Protein AF-A0A8R1E8V8-F1 (afdb_monomer)

Solvent-accessible surface area (backbone atoms only — not comparable to full-atom values): 8540 Å² total; per-residue (Å²): 111,57,85,80,44,101,50,54,65,66,59,52,48,57,34,72,76,39,65,85,61,53,85,63,60,64,85,74,54,81,69,88,77,72,87,61,52,79,65,50,47,51,48,53,55,50,49,60,73,76,43,96,63,54,67,66,54,52,25,62,76,69,73,47,86,71,65,69,85,57,55,74,59,59,72,53,79,76,66,78,64,63,47,78,77,71,80,49,73,76,60,64,30,70,68,47,51,51,50,34,58,75,72,67,52,47,66,54,88,74,74,86,93,54,68,94,76,35,72,65,52,59,51,48,63,72,41,49,77,77,78,108

Sequence (132 aa):
MPRLVKKSRSSIRRYLSDPVSYGQKHNEYSGRKRKASSRDEKNVIRTASNSSTSLNEINAELGIDVCPFFVPFFRNRRRSHTFQQDNAAINSSNFTKNWFAAEGIKVLYRSACSPGLNAIENLWEMLVPRVY

Mean predicted aligned error: 11.82 Å

InterPro domains:
  IPR036397 Ribonuclease H superfamily [G3DSA:3.30.420.10] (21-132)
  IPR048703 Transposable element Tc3 transposase-like, DNA-binding HTH domain [PF21517] (39-67)

Structure (mmCIF, N/CA/C/O backbone):
data_AF-A0A8R1E8V8-F1
#
_entry.id   AF-A0A8R1E8V8-F1
#
loop_
_atom_site.group_PDB
_atom_site.id
_atom_site.type_symbol
_atom_site.label_atom_id
_atom_site.label_alt_id
_atom_site.label_comp_id
_atom_site.label_asym_id
_atom_site.label_entity_id
_atom_site.label_seq_id
_atom_site.pdbx_PDB_ins_code
_atom_site.Cartn_x
_atom_site.Cartn_y
_atom_site.Cartn_z
_atom_site.occupancy
_atom_site.B_iso_or_equiv
_atom_site.auth_seq_id
_atom_site.auth_comp_id
_atom_site.auth_asym_id
_atom_site.auth_atom_id
_atom_site.pdbx_PDB_model_num
ATOM 1 N N . MET A 1 1 ? 29.179 -11.403 -24.648 1.00 53.97 1 MET A N 1
ATOM 2 C CA . MET A 1 1 ? 27.937 -10.670 -24.310 1.00 53.97 1 MET A CA 1
ATOM 3 C C . MET A 1 1 ? 27.623 -10.585 -22.808 1.00 53.97 1 MET A C 1
ATOM 5 O O . MET A 1 1 ? 27.630 -9.466 -22.319 1.00 53.97 1 MET A O 1
ATOM 9 N N . PRO A 1 2 ? 27.444 -11.665 -22.012 1.00 53.94 2 PRO A N 1
ATOM 10 C CA . PRO A 1 2 ? 27.096 -11.529 -20.579 1.00 53.94 2 PRO A CA 1
ATOM 11 C C . PRO A 1 2 ? 28.223 -10.970 -19.692 1.00 53.94 2 PRO A C 1
ATOM 13 O O . PRO A 1 2 ? 27.981 -10.617 -18.549 1.00 53.94 2 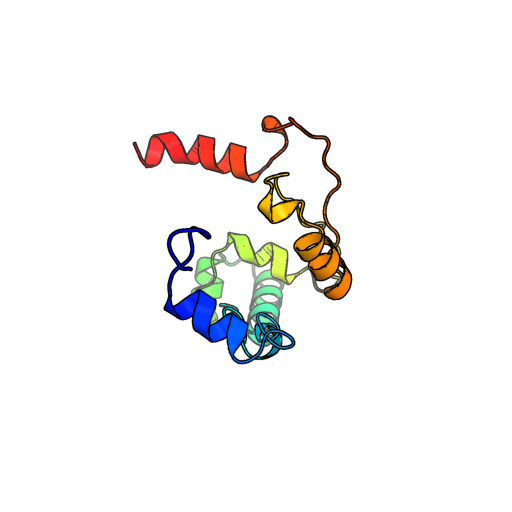PRO A O 1
ATOM 16 N N . ARG A 1 3 ? 29.463 -10.906 -20.197 1.00 58.78 3 ARG A N 1
ATOM 17 C CA . ARG A 1 3 ? 30.596 -10.281 -19.492 1.00 58.78 3 ARG A CA 1
ATOM 18 C C . ARG A 1 3 ? 30.673 -8.759 -19.697 1.00 58.78 3 ARG A C 1
ATOM 20 O O . ARG A 1 3 ? 31.336 -8.099 -18.915 1.00 58.78 3 ARG A O 1
ATOM 27 N N . LEU A 1 4 ? 30.003 -8.219 -20.723 1.00 77.62 4 LEU A N 1
ATOM 28 C CA . LEU A 1 4 ? 29.996 -6.778 -21.035 1.00 77.62 4 LEU A CA 1
ATOM 29 C C . LEU A 1 4 ? 28.901 -6.035 -20.264 1.00 77.62 4 LEU A C 1
ATOM 31 O O . LEU A 1 4 ? 29.077 -4.890 -19.868 1.00 77.62 4 LEU A O 1
ATOM 35 N N . VAL A 1 5 ? 27.780 -6.710 -20.014 1.00 78.31 5 VAL A N 1
ATOM 36 C CA . VAL A 1 5 ? 26.664 -6.187 -19.226 1.00 78.31 5 VAL A CA 1
ATOM 37 C C . VAL A 1 5 ? 26.550 -7.066 -17.989 1.00 78.31 5 VAL A C 1
ATOM 39 O O . VAL A 1 5 ? 26.383 -8.271 -18.139 1.00 78.31 5 VAL A O 1
ATOM 42 N N . LYS A 1 6 ? 26.646 -6.495 -16.778 1.00 88.94 6 LYS A N 1
ATOM 43 C CA . LYS A 1 6 ? 26.560 -7.208 -15.481 1.00 88.94 6 LYS A CA 1
ATOM 44 C C . LYS A 1 6 ? 25.148 -7.775 -15.218 1.00 88.94 6 LYS A C 1
ATOM 46 O O . LYS A 1 6 ? 24.476 -7.398 -14.260 1.00 88.94 6 LYS A O 1
ATOM 51 N N . LYS A 1 7 ? 24.650 -8.631 -16.110 1.00 86.56 7 LYS A N 1
ATOM 52 C CA . LYS A 1 7 ? 23.313 -9.238 -16.102 1.00 86.56 7 LYS A CA 1
ATOM 53 C C . LYS A 1 7 ? 23.415 -10.718 -16.460 1.00 86.56 7 LYS A C 1
ATOM 55 O O . LYS A 1 7 ? 24.317 -11.147 -17.177 1.00 86.56 7 LYS A O 1
ATOM 60 N N . SER A 1 8 ? 22.474 -11.511 -15.955 1.00 90.56 8 SER A N 1
ATOM 61 C CA . SER A 1 8 ? 22.443 -12.948 -16.220 1.00 90.56 8 SER A CA 1
ATOM 62 C C . SER A 1 8 ? 22.140 -13.231 -17.697 1.00 90.56 8 SER A C 1
ATOM 64 O O . SER A 1 8 ? 21.414 -12.490 -18.366 1.00 90.56 8 SER A O 1
ATOM 66 N N . ARG A 1 9 ? 22.662 -14.353 -18.213 1.00 89.62 9 ARG A N 1
ATOM 67 C CA . ARG A 1 9 ? 22.368 -14.816 -19.583 1.00 89.62 9 ARG A CA 1
ATOM 68 C C . ARG A 1 9 ? 20.865 -14.999 -19.819 1.00 89.62 9 ARG A C 1
ATOM 70 O O . ARG A 1 9 ? 20.393 -14.711 -20.912 1.00 89.62 9 ARG A O 1
ATOM 77 N N . SER A 1 10 ? 20.127 -15.465 -18.810 1.00 91.88 10 SER A N 1
ATOM 78 C CA . SER A 1 10 ? 18.676 -15.667 -18.879 1.00 91.88 10 SER A CA 1
ATOM 79 C C . SER A 1 10 ? 17.915 -14.348 -18.999 1.00 91.88 10 SER A C 1
ATOM 81 O O . SER A 1 10 ? 17.027 -14.248 -19.842 1.00 91.88 10 SER A O 1
ATOM 83 N N . SER A 1 11 ? 18.291 -13.320 -18.230 1.00 86.38 11 SER A N 1
ATOM 84 C CA . SER A 1 11 ? 17.693 -11.984 -18.346 1.00 86.38 11 SER A CA 1
ATOM 85 C C . SER A 1 11 ? 17.993 -11.344 -19.701 1.00 86.38 11 SER A C 1
ATOM 87 O O . SER A 1 11 ? 17.088 -10.795 -20.318 1.00 86.38 11 SER A O 1
ATOM 89 N N . ILE A 1 12 ? 19.229 -11.474 -20.202 1.00 89.81 12 ILE A N 1
ATOM 90 C CA . ILE A 1 12 ? 19.607 -10.975 -21.535 1.00 89.81 12 ILE A CA 1
ATOM 91 C C . ILE A 1 12 ? 18.797 -11.690 -22.624 1.00 89.81 12 ILE A C 1
ATOM 93 O O . ILE A 1 12 ? 18.232 -11.036 -23.491 1.00 89.81 12 ILE A O 1
ATOM 97 N N . ARG A 1 13 ? 18.685 -13.024 -22.563 1.00 91.31 13 ARG A N 1
ATOM 98 C CA . ARG A 1 13 ? 17.904 -13.803 -23.536 1.00 91.31 13 ARG A CA 1
ATOM 99 C C . ARG A 1 13 ? 16.424 -13.415 -23.523 1.00 91.31 13 ARG A C 1
ATOM 101 O O . ARG A 1 13 ? 15.856 -13.253 -24.592 1.00 91.31 13 ARG A O 1
ATOM 108 N N . ARG A 1 14 ? 15.825 -13.239 -22.338 1.00 88.50 14 ARG A N 1
ATOM 109 C CA . ARG A 1 14 ? 14.419 -12.822 -22.185 1.00 88.50 14 ARG A CA 1
ATOM 110 C C . ARG A 1 14 ? 14.163 -11.421 -22.750 1.00 88.50 14 ARG A C 1
ATOM 112 O O . ARG A 1 14 ? 13.088 -11.177 -23.277 1.00 88.50 14 ARG A O 1
ATOM 119 N N . TYR A 1 15 ? 15.134 -10.516 -22.635 1.00 90.31 15 TYR A N 1
ATOM 120 C CA . TYR A 1 15 ? 15.052 -9.194 -23.256 1.00 90.31 15 TYR A CA 1
ATOM 121 C C . TYR A 1 15 ? 15.177 -9.274 -24.781 1.00 90.31 15 TYR A C 1
ATOM 123 O O . TYR A 1 15 ? 14.361 -8.705 -25.489 1.00 90.31 15 TYR A O 1
ATOM 131 N N . LEU A 1 16 ? 16.161 -10.017 -25.296 1.00 92.31 16 LEU A N 1
ATOM 132 C CA . LEU A 1 16 ? 16.386 -10.130 -26.741 1.00 92.31 16 LEU A CA 1
ATOM 133 C C . LEU A 1 16 ? 15.266 -10.877 -27.478 1.00 92.31 16 LEU A C 1
ATOM 135 O O . LEU A 1 16 ? 15.070 -10.631 -28.662 1.00 92.31 16 LEU A O 1
ATOM 139 N N . SER A 1 17 ? 14.549 -11.786 -26.807 1.00 92.81 17 SER A N 1
ATOM 140 C CA . SER A 1 17 ? 13.426 -12.512 -27.413 1.00 92.81 17 SER A CA 1
ATOM 141 C C . SER A 1 17 ? 12.201 -11.635 -27.667 1.00 92.81 17 SER A C 1
ATOM 143 O O . SER A 1 17 ? 11.457 -11.910 -28.598 1.00 92.81 17 SER A O 1
ATOM 145 N N . ASP A 1 18 ? 11.979 -10.616 -26.835 1.00 89.06 18 ASP A N 1
ATOM 146 C CA . ASP A 1 18 ? 10.892 -9.648 -27.001 1.00 89.06 18 ASP A CA 1
ATOM 147 C C . ASP A 1 18 ? 11.254 -8.340 -26.273 1.00 89.06 18 ASP A C 1
ATOM 149 O O . ASP A 1 18 ? 10.895 -8.147 -25.104 1.00 89.06 18 ASP A O 1
ATOM 153 N N . PRO A 1 19 ? 12.015 -7.446 -26.928 1.00 89.50 19 PRO A N 1
ATOM 154 C CA . PRO A 1 19 ? 12.478 -6.216 -26.298 1.00 89.50 19 PRO A CA 1
ATOM 155 C C . PRO A 1 19 ? 11.351 -5.196 -26.099 1.00 89.50 19 PRO A C 1
ATOM 157 O O . PRO A 1 19 ? 11.470 -4.341 -25.223 1.00 89.50 19 PRO A O 1
ATOM 160 N N . VAL A 1 20 ? 10.268 -5.286 -26.881 1.00 88.25 20 VAL A N 1
ATOM 161 C CA . VAL A 1 20 ? 9.143 -4.341 -26.838 1.00 88.25 20 VAL A CA 1
ATOM 162 C C . VAL A 1 20 ? 8.257 -4.615 -25.621 1.00 88.25 20 VAL A C 1
ATOM 164 O O . VAL A 1 20 ? 7.889 -3.679 -24.912 1.00 88.25 20 VAL A O 1
ATOM 167 N N . SER A 1 21 ? 7.977 -5.885 -25.312 1.00 86.19 21 SER A N 1
ATOM 168 C CA . SER A 1 21 ? 7.120 -6.253 -24.170 1.00 86.19 21 SER A CA 1
ATOM 169 C C . SER A 1 21 ? 7.891 -6.523 -22.869 1.00 86.19 21 SER A C 1
ATOM 171 O O . SER A 1 21 ? 7.286 -6.810 -21.827 1.00 86.19 21 SER A O 1
ATOM 173 N N . TYR A 1 22 ? 9.228 -6.452 -22.877 1.00 85.00 22 TYR A N 1
ATOM 174 C CA . TYR A 1 22 ? 10.044 -6.732 -21.694 1.00 85.00 22 TYR A CA 1
ATOM 175 C C . TYR A 1 22 ? 9.717 -5.774 -20.536 1.00 85.00 22 TYR A C 1
ATOM 177 O O . TYR A 1 22 ? 9.849 -4.559 -20.642 1.00 85.00 22 TYR A O 1
ATOM 185 N N . GLY A 1 23 ? 9.310 -6.333 -19.392 1.00 79.38 23 GLY A N 1
ATOM 186 C CA . GLY A 1 23 ? 8.946 -5.557 -18.198 1.00 79.38 23 GLY A CA 1
ATOM 187 C C . GLY A 1 23 ? 7.510 -5.012 -18.185 1.00 79.38 23 GLY A C 1
ATOM 188 O O . GLY A 1 23 ? 7.093 -4.452 -17.175 1.00 79.38 23 GLY A O 1
ATOM 189 N N . GLN A 1 24 ? 6.717 -5.234 -19.239 1.00 78.62 24 GLN A N 1
ATOM 190 C CA . GLN A 1 24 ? 5.331 -4.744 -19.323 1.00 78.62 24 GLN A CA 1
ATOM 191 C C . GLN A 1 24 ? 4.306 -5.632 -18.595 1.00 78.62 24 GLN A C 1
ATOM 193 O O . GLN A 1 24 ? 3.150 -5.257 -18.434 1.00 78.62 24 GLN A O 1
ATOM 198 N N . LYS A 1 25 ? 4.728 -6.784 -18.062 1.00 70.38 25 LYS A N 1
ATOM 199 C CA . LYS A 1 25 ? 3.858 -7.750 -17.362 1.00 70.38 25 LYS A CA 1
ATOM 200 C C . LYS A 1 25 ? 3.361 -7.301 -15.979 1.00 70.38 25 LYS A C 1
ATOM 202 O O . LYS A 1 25 ? 2.766 -8.101 -15.271 1.00 70.38 25 LYS A O 1
ATOM 207 N N . HIS A 1 26 ? 3.584 -6.056 -15.557 1.00 66.25 26 HIS A N 1
ATOM 208 C CA . HIS A 1 26 ? 3.129 -5.579 -14.242 1.00 66.25 26 HIS A CA 1
ATOM 209 C C . HIS A 1 26 ? 1.599 -5.641 -14.090 1.00 66.25 26 HIS A C 1
ATOM 211 O O . HIS A 1 26 ? 1.119 -5.916 -12.997 1.00 66.25 26 HIS A O 1
ATOM 217 N N . ASN A 1 27 ? 0.856 -5.502 -15.193 1.00 62.75 27 ASN A N 1
ATOM 218 C CA . ASN A 1 27 ? -0.605 -5.630 -15.216 1.00 62.75 27 ASN A CA 1
ATOM 219 C C . ASN A 1 27 ? -1.106 -7.081 -15.084 1.00 62.75 27 ASN A C 1
ATOM 221 O O . ASN A 1 27 ? -2.282 -7.294 -14.808 1.00 62.75 27 ASN A O 1
ATOM 225 N N . GLU A 1 28 ? -0.238 -8.081 -15.272 1.00 69.38 28 GLU A N 1
ATOM 226 C CA . GLU A 1 28 ? -0.596 -9.501 -15.130 1.00 69.38 28 GLU A CA 1
ATOM 227 C C . GLU A 1 28 ? -0.485 -9.978 -13.670 1.00 69.38 28 GLU A C 1
ATOM 229 O O . GLU A 1 28 ? -1.148 -10.937 -13.273 1.00 69.38 28 GLU A O 1
ATOM 234 N N . TYR A 1 29 ? 0.335 -9.315 -12.846 1.00 70.06 29 TYR A N 1
ATOM 235 C CA . TYR A 1 29 ? 0.537 -9.706 -11.453 1.00 70.06 29 TYR A CA 1
ATOM 236 C C . TYR A 1 29 ? -0.436 -8.963 -10.537 1.00 70.06 29 TYR A C 1
ATOM 238 O O . TYR A 1 29 ? -0.229 -7.804 -10.185 1.00 70.06 29 TYR A O 1
ATOM 246 N N . SER A 1 30 ? -1.470 -9.664 -10.063 1.00 69.62 30 SER A N 1
ATOM 247 C CA . SER A 1 30 ? -2.210 -9.226 -8.876 1.00 69.62 30 SER A CA 1
ATOM 248 C C . SER A 1 30 ? -1.216 -9.081 -7.723 1.00 69.62 30 SER A C 1
ATOM 250 O O . SER A 1 30 ? -0.626 -10.071 -7.289 1.00 69.62 30 SER A O 1
ATOM 252 N N . GLY A 1 31 ? -1.044 -7.861 -7.210 1.00 79.81 31 GLY A N 1
ATOM 253 C CA . GLY A 1 31 ? -0.217 -7.599 -6.035 1.00 79.81 31 GLY A CA 1
ATOM 254 C C . GLY A 1 31 ? -0.671 -8.375 -4.791 1.00 79.81 31 GLY A C 1
ATOM 255 O O . GLY A 1 31 ? -1.637 -9.147 -4.804 1.00 79.81 31 GLY A O 1
ATOM 256 N N . ARG A 1 32 ? 0.030 -8.156 -3.673 1.00 82.75 32 ARG A N 1
ATOM 257 C CA . ARG A 1 32 ? -0.300 -8.795 -2.393 1.00 82.75 32 ARG A CA 1
ATOM 258 C C . ARG A 1 32 ? -1.760 -8.516 -2.023 1.00 82.75 32 ARG A C 1
ATOM 260 O O . AR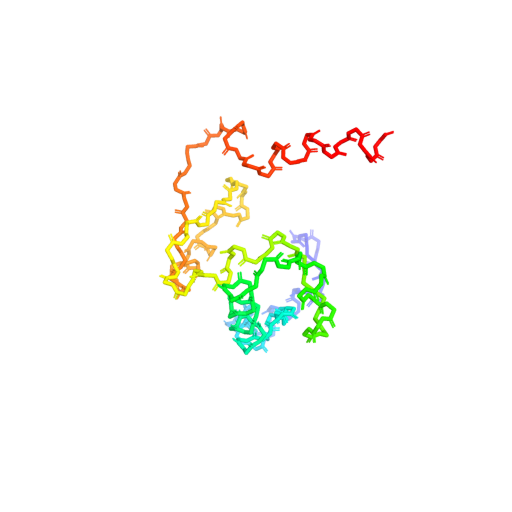G A 1 32 ? -2.162 -7.361 -1.888 1.00 82.75 32 ARG A O 1
ATOM 267 N N . LYS A 1 33 ? -2.539 -9.581 -1.813 1.00 82.62 33 LYS A N 1
ATOM 268 C CA . LYS A 1 33 ? -3.930 -9.465 -1.359 1.00 82.62 33 LYS A CA 1
ATOM 269 C C . LYS A 1 33 ? -3.992 -8.745 -0.009 1.00 82.62 33 LYS A C 1
ATOM 271 O O . LYS A 1 33 ? -3.137 -8.950 0.857 1.00 82.62 33 LYS A O 1
ATOM 276 N N . ARG A 1 34 ? -5.016 -7.906 0.169 1.00 82.38 34 ARG A N 1
ATOM 277 C CA . ARG A 1 34 ? -5.270 -7.214 1.439 1.00 82.38 34 ARG A CA 1
ATOM 278 C C . ARG A 1 34 ? -5.609 -8.240 2.525 1.00 82.38 34 ARG A C 1
ATOM 280 O O . ARG A 1 34 ? -6.292 -9.221 2.252 1.00 82.38 34 ARG A O 1
ATOM 287 N N . LYS A 1 35 ? -5.140 -7.984 3.749 1.00 83.44 35 LYS A N 1
ATOM 288 C CA . LYS A 1 35 ? -5.439 -8.796 4.945 1.00 83.44 35 LYS A CA 1
ATOM 289 C C . LYS A 1 35 ? -6.920 -8.745 5.346 1.00 83.44 35 LYS A C 1
ATOM 291 O O . LYS A 1 35 ? -7.413 -9.707 5.912 1.00 83.44 35 LYS A O 1
ATOM 296 N N . ALA A 1 36 ? -7.605 -7.646 5.031 1.00 85.81 36 ALA A N 1
ATOM 297 C CA . ALA A 1 36 ? -9.027 -7.440 5.278 1.00 85.81 36 ALA A CA 1
ATOM 298 C C . ALA A 1 36 ? -9.742 -7.112 3.962 1.00 85.81 36 ALA A C 1
ATOM 300 O O . ALA A 1 36 ? -9.214 -6.363 3.131 1.00 85.81 36 ALA A O 1
ATOM 301 N N . SER A 1 37 ? -10.934 -7.675 3.767 1.00 88.38 37 SER A N 1
ATOM 302 C CA . SER A 1 37 ? -11.820 -7.319 2.662 1.00 88.38 37 SER A CA 1
ATOM 303 C C . SER A 1 37 ? -12.533 -5.988 2.930 1.00 88.38 37 SER A C 1
ATOM 305 O O . SER A 1 37 ? -12.626 -5.520 4.064 1.00 88.38 37 SER A O 1
ATOM 307 N N . SER A 1 38 ? -13.143 -5.399 1.894 1.00 85.00 38 SER A N 1
ATOM 308 C CA . SER A 1 38 ? -13.956 -4.182 2.061 1.00 85.00 38 SER A CA 1
ATOM 309 C C . SER A 1 38 ? -15.131 -4.375 3.035 1.00 85.00 38 SER A C 1
ATOM 311 O O . SER A 1 38 ? -15.593 -3.411 3.650 1.00 85.00 38 SER A O 1
ATOM 313 N N . ARG A 1 39 ? -15.635 -5.610 3.171 1.00 88.75 39 ARG A N 1
ATOM 314 C CA . ARG A 1 39 ? -16.688 -5.953 4.133 1.00 88.75 39 ARG A CA 1
ATOM 315 C C . ARG A 1 39 ? -16.133 -5.986 5.555 1.00 88.75 39 ARG A C 1
ATOM 317 O O . ARG A 1 39 ? -16.766 -5.431 6.446 1.00 88.75 39 ARG A O 1
ATOM 324 N N . ASP A 1 40 ? -14.946 -6.547 5.736 1.00 89.88 40 ASP A N 1
ATOM 325 C CA . ASP A 1 40 ? -14.285 -6.615 7.041 1.00 89.88 40 ASP A CA 1
ATOM 326 C C . ASP A 1 40 ? -13.967 -5.208 7.546 1.00 89.88 40 ASP A C 1
ATOM 328 O O . ASP A 1 40 ? -14.337 -4.857 8.659 1.00 89.88 40 ASP A O 1
ATOM 332 N N . GLU A 1 41 ? -13.422 -4.342 6.685 1.00 88.75 41 GLU A N 1
ATOM 333 C CA . GLU A 1 41 ? -13.176 -2.929 7.009 1.00 88.75 41 GLU A CA 1
ATOM 334 C C . GLU A 1 41 ? -14.459 -2.206 7.457 1.00 88.75 41 GLU A C 1
ATOM 336 O O . GLU A 1 41 ? -14.453 -1.441 8.421 1.00 88.75 41 GLU A O 1
ATOM 341 N N . LYS A 1 42 ? -15.587 -2.463 6.776 1.00 88.69 42 LYS A N 1
ATOM 342 C CA . LYS A 1 42 ? -16.904 -1.912 7.141 1.00 88.69 42 LYS A CA 1
ATOM 343 C C . LYS A 1 42 ? -17.376 -2.414 8.499 1.00 88.69 42 LYS A C 1
ATOM 345 O O . LYS A 1 42 ? -17.889 -1.622 9.285 1.00 88.69 42 LYS A O 1
ATOM 350 N N . ASN A 1 43 ? -17.223 -3.709 8.750 1.00 90.62 43 ASN A N 1
ATOM 351 C CA . ASN A 1 43 ? -17.636 -4.333 9.997 1.00 90.62 43 ASN A CA 1
ATOM 352 C C . ASN A 1 43 ? -16.804 -3.826 11.173 1.00 90.62 43 ASN A C 1
ATOM 354 O O . ASN A 1 43 ? -17.394 -3.432 12.170 1.00 90.62 43 ASN A O 1
ATOM 358 N N . VAL A 1 44 ? -15.483 -3.714 11.016 1.00 89.38 44 VAL A N 1
ATOM 359 C CA . VAL A 1 44 ? -14.590 -3.146 12.038 1.00 89.38 44 VAL A CA 1
ATOM 360 C C . VAL A 1 44 ? -15.014 -1.731 12.408 1.00 89.38 44 VAL A C 1
ATOM 362 O O . VAL A 1 44 ? -15.185 -1.432 13.584 1.00 89.38 44 VAL A O 1
ATOM 365 N N . ILE A 1 45 ? -15.238 -0.862 11.414 1.00 87.69 45 ILE A N 1
ATOM 366 C CA . ILE A 1 45 ? -15.673 0.520 11.668 1.00 87.69 45 ILE A CA 1
ATOM 367 C C . ILE A 1 45 ? -17.027 0.543 12.378 1.00 87.69 45 ILE A C 1
ATOM 369 O O . ILE A 1 45 ? -17.212 1.334 13.300 1.00 87.69 45 ILE A O 1
ATOM 373 N N . ARG A 1 46 ? -17.974 -0.296 11.943 1.00 89.12 46 ARG A N 1
ATOM 374 C CA . ARG A 1 46 ? -19.319 -0.367 12.521 1.00 89.12 46 ARG A CA 1
ATOM 375 C C . ARG A 1 46 ? -19.267 -0.813 13.979 1.00 89.12 46 ARG A C 1
ATOM 377 O O . ARG A 1 46 ? -19.834 -0.125 14.817 1.00 89.12 46 ARG A O 1
ATOM 384 N N . THR A 1 47 ? -18.595 -1.925 14.275 1.00 89.75 47 THR A N 1
ATOM 385 C CA . THR A 1 47 ? -18.469 -2.445 15.642 1.00 89.75 47 THR A CA 1
ATOM 386 C C . THR A 1 47 ? -17.754 -1.424 16.524 1.00 89.75 47 THR A C 1
ATOM 388 O O . THR A 1 47 ? -18.350 -0.957 17.484 1.00 89.75 47 THR A O 1
ATOM 391 N N . ALA A 1 48 ? -16.584 -0.919 16.112 1.00 87.62 48 ALA A N 1
ATOM 392 C CA . ALA A 1 48 ? -15.842 0.101 16.864 1.00 87.62 48 ALA A CA 1
ATOM 393 C C . ALA A 1 48 ? -16.611 1.417 17.094 1.00 87.62 48 ALA A C 1
ATOM 395 O O . ALA A 1 48 ? -16.276 2.169 18.001 1.00 87.62 48 ALA A O 1
ATOM 396 N N . SER A 1 49 ? -17.596 1.742 16.247 1.00 86.00 49 SER A N 1
ATOM 397 C CA . SER A 1 49 ? -18.426 2.945 16.420 1.00 86.00 49 SER A CA 1
ATOM 398 C C . SER A 1 49 ? -19.618 2.715 17.351 1.00 86.00 49 SER A C 1
ATOM 400 O O . SER A 1 49 ? -20.134 3.678 17.907 1.00 86.00 49 SER A O 1
ATOM 402 N N . ASN A 1 50 ? -20.066 1.467 17.494 1.00 88.88 50 ASN A N 1
ATOM 403 C CA . ASN A 1 50 ? -21.249 1.101 18.273 1.00 88.88 50 ASN A CA 1
ATOM 404 C C . ASN A 1 50 ? -20.905 0.501 19.645 1.00 88.88 50 ASN A C 1
ATOM 406 O O . ASN A 1 50 ? -21.801 0.350 20.471 1.00 88.88 50 ASN A O 1
ATOM 410 N N . SER A 1 51 ? -19.642 0.149 19.895 1.00 83.56 51 SER A N 1
ATOM 411 C CA . SER A 1 51 ? -19.178 -0.425 21.158 1.00 83.56 51 SER A CA 1
ATOM 412 C C . SER A 1 51 ? -17.876 0.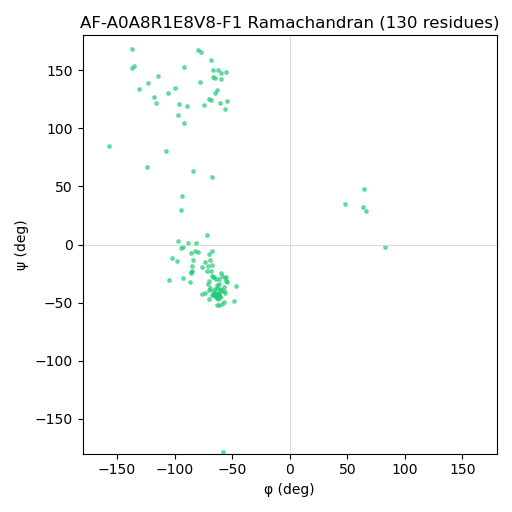221 21.638 1.00 83.56 51 SER A C 1
ATOM 414 O O . SER A 1 51 ? -17.062 0.700 20.852 1.00 83.56 51 SER A O 1
ATOM 416 N N . SER A 1 52 ? -17.654 0.199 22.953 1.00 83.62 52 SER A N 1
ATOM 417 C CA . SER A 1 52 ? -16.392 0.590 23.598 1.00 83.62 52 SER A CA 1
ATOM 418 C C . SER A 1 52 ? -15.475 -0.620 23.827 1.00 83.62 52 SER A C 1
ATOM 420 O O . SER A 1 52 ? -14.914 -0.781 24.909 1.00 83.62 52 SER A O 1
ATOM 422 N N . THR A 1 53 ? -15.387 -1.516 22.843 1.00 85.81 53 THR A N 1
ATOM 423 C CA . THR A 1 53 ? -14.607 -2.764 22.915 1.00 85.81 53 THR A CA 1
ATOM 424 C C . THR A 1 53 ? -13.197 -2.569 22.376 1.00 85.81 53 THR A C 1
ATOM 426 O O . THR A 1 53 ? -12.954 -1.721 21.511 1.00 85.81 53 THR A O 1
ATOM 429 N N . SER A 1 54 ? -12.250 -3.371 22.861 1.00 87.31 54 SER A N 1
ATOM 430 C CA . SER A 1 54 ? -10.872 -3.305 22.375 1.00 87.31 54 SER A CA 1
ATOM 431 C C . SER A 1 54 ? -10.753 -3.804 20.928 1.00 87.31 54 SER A C 1
ATOM 433 O O . SER A 1 54 ? -11.579 -4.566 20.427 1.00 87.31 54 SER A O 1
ATOM 435 N N . LEU A 1 55 ? -9.689 -3.406 20.225 1.00 84.00 55 LEU A N 1
ATOM 436 C CA . LEU A 1 55 ? -9.448 -3.877 18.854 1.00 84.00 55 LEU A CA 1
ATOM 437 C C . LEU A 1 55 ? -9.205 -5.388 18.776 1.00 84.00 55 LEU A C 1
ATOM 439 O O . LEU A 1 55 ? -9.561 -6.012 17.779 1.00 84.00 55 LEU A O 1
ATOM 443 N N . ASN A 1 56 ? -8.644 -5.979 19.831 1.00 88.12 56 ASN A N 1
ATOM 444 C CA . ASN A 1 56 ? -8.452 -7.423 19.913 1.00 88.12 56 ASN A CA 1
ATOM 445 C C . ASN A 1 56 ? -9.790 -8.154 20.080 1.00 88.12 56 ASN A C 1
ATOM 447 O O . ASN A 1 56 ? -9.992 -9.183 19.442 1.00 88.12 56 ASN A O 1
ATOM 451 N N . GLU A 1 57 ? -10.716 -7.602 20.869 1.00 90.19 57 GLU A N 1
ATOM 452 C CA . GLU A 1 57 ? -12.085 -8.125 20.982 1.00 90.19 57 GLU A CA 1
ATOM 453 C C . GLU A 1 57 ? -12.827 -8.037 19.648 1.00 90.19 57 GLU A C 1
ATOM 455 O O . GLU A 1 57 ? -13.427 -9.017 19.224 1.00 90.19 57 GLU A O 1
ATOM 460 N N . ILE A 1 58 ? -12.718 -6.907 18.940 1.00 89.12 58 ILE A N 1
ATOM 461 C CA . ILE A 1 58 ? -13.334 -6.733 17.615 1.00 89.12 58 ILE A CA 1
ATOM 462 C C . ILE A 1 58 ? -12.757 -7.736 16.609 1.00 89.12 58 ILE A C 1
ATOM 464 O O . ILE A 1 58 ? -13.495 -8.316 15.815 1.00 89.12 58 ILE A O 1
ATOM 468 N N . ASN A 1 59 ? -11.443 -7.965 16.637 1.00 89.50 59 ASN A N 1
ATOM 469 C CA . ASN A 1 59 ? -10.793 -8.966 15.794 1.00 89.50 59 ASN A CA 1
ATOM 470 C C . ASN A 1 59 ? -11.285 -10.386 16.104 1.00 89.50 59 ASN A C 1
ATOM 472 O O . ASN A 1 59 ? -11.557 -11.147 15.176 1.00 89.50 59 ASN A O 1
ATOM 476 N N . ALA A 1 60 ? -11.432 -10.727 17.388 1.00 91.06 60 ALA A N 1
ATOM 477 C CA . ALA A 1 60 ? -11.954 -12.018 17.823 1.00 91.06 60 ALA A CA 1
ATOM 478 C C . ALA A 1 60 ? -13.426 -12.209 17.418 1.00 91.06 60 ALA A C 1
ATOM 480 O O . ALA A 1 60 ? -13.777 -13.264 16.897 1.00 91.06 60 ALA A O 1
ATOM 481 N N . GLU A 1 61 ? -14.266 -11.182 17.587 1.00 92.06 61 GLU A N 1
ATOM 482 C CA . GLU A 1 61 ? -15.682 -11.193 17.194 1.00 92.06 61 GLU A CA 1
ATOM 483 C C . GLU A 1 61 ? -15.851 -11.363 15.678 1.00 92.06 61 GLU A C 1
ATOM 485 O O . GLU A 1 61 ? -16.683 -12.142 15.217 1.00 92.06 61 GLU A O 1
ATOM 490 N N . LEU A 1 62 ? -15.051 -10.641 14.889 1.00 89.69 62 LEU A N 1
ATOM 491 C CA . LEU A 1 62 ? -15.138 -10.659 13.429 1.00 89.69 62 LEU A CA 1
ATOM 492 C C . LEU A 1 62 ? -14.336 -11.799 12.783 1.00 89.69 62 LEU A C 1
ATOM 494 O O . LEU A 1 62 ? -14.431 -11.984 11.570 1.00 89.69 62 LEU A O 1
ATOM 498 N N . GLY A 1 63 ? -13.549 -12.550 13.559 1.00 90.25 63 GLY A N 1
ATOM 499 C CA . GLY A 1 63 ? -12.690 -13.624 13.056 1.00 90.25 63 GLY A CA 1
ATOM 500 C C . GLY A 1 63 ? -11.595 -13.131 12.104 1.00 90.25 63 GLY A C 1
ATOM 501 O O . GLY A 1 63 ? -11.232 -13.837 11.162 1.00 90.25 63 GLY A O 1
ATOM 502 N N . ILE A 1 64 ? -11.090 -11.911 12.310 1.00 88.75 64 ILE A N 1
ATOM 503 C CA . ILE A 1 64 ? -10.082 -11.281 11.447 1.00 88.75 64 ILE A CA 1
ATOM 504 C C . ILE A 1 64 ? -8.762 -11.071 12.191 1.00 88.75 64 ILE A C 1
ATOM 506 O O . ILE A 1 64 ? -8.730 -10.727 13.367 1.00 88.75 64 ILE A O 1
ATOM 510 N N . ASP A 1 65 ? -7.654 -11.218 11.468 1.00 86.56 65 ASP A N 1
ATOM 511 C CA . ASP A 1 65 ? -6.300 -10.959 11.969 1.00 86.56 65 ASP A CA 1
ATOM 512 C C . ASP A 1 65 ? -5.752 -9.666 11.347 1.00 86.56 65 ASP A C 1
ATOM 514 O O . ASP A 1 65 ? -5.031 -9.672 10.340 1.00 86.56 65 ASP A O 1
ATOM 518 N N . VAL A 1 66 ? -6.167 -8.529 11.911 1.00 84.69 66 VAL A N 1
ATOM 519 C CA . VAL A 1 66 ? -5.731 -7.197 11.477 1.00 84.69 66 VAL A CA 1
ATOM 520 C C . VAL A 1 66 ? -4.992 -6.510 12.615 1.00 84.69 66 VAL A C 1
ATOM 522 O O . VAL A 1 66 ? -5.529 -6.348 13.707 1.00 84.69 66 VAL A O 1
ATOM 525 N N . CYS A 1 67 ? -3.778 -6.019 12.357 1.00 82.38 67 CYS A N 1
ATOM 526 C CA . CYS A 1 67 ? -3.068 -5.236 13.364 1.00 82.38 67 CYS A CA 1
ATOM 527 C C . CYS A 1 67 ? -3.844 -3.939 13.680 1.00 82.38 67 CYS A C 1
ATOM 529 O O . CYS A 1 67 ? -4.187 -3.209 12.742 1.00 82.38 67 CYS A O 1
ATOM 531 N N . PRO A 1 68 ? -4.032 -3.587 14.967 1.00 77.44 68 PRO A N 1
ATOM 532 C CA . PRO A 1 68 ? -4.703 -2.360 15.411 1.00 77.44 68 PRO A CA 1
ATOM 533 C C . PRO A 1 68 ? -4.250 -1.084 14.689 1.00 77.44 68 PRO A C 1
ATOM 535 O O . PRO A 1 68 ? -5.059 -0.214 14.369 1.00 77.44 68 PRO A O 1
ATOM 538 N N . PHE A 1 69 ? -2.958 -1.014 14.358 1.00 77.94 69 PHE A N 1
ATOM 539 C CA . PHE A 1 69 ? -2.342 0.080 13.611 1.00 77.94 69 PHE A CA 1
ATOM 540 C C . PHE A 1 69 ? -3.024 0.381 12.264 1.00 77.94 69 PHE A C 1
ATOM 542 O O . PHE A 1 69 ? -3.057 1.531 11.840 1.00 77.94 69 PH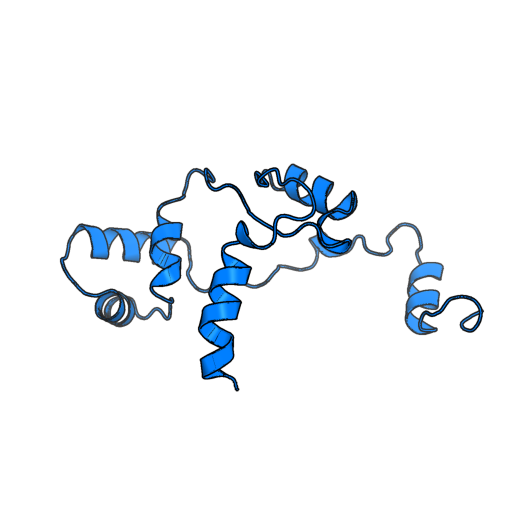E A O 1
ATOM 549 N N . PHE A 1 70 ? -3.591 -0.622 11.585 1.00 73.62 70 PHE A N 1
ATOM 550 C CA . PHE A 1 70 ? -4.203 -0.439 10.266 1.00 73.62 70 PHE A CA 1
ATOM 551 C C . PHE A 1 70 ? -5.653 0.061 10.318 1.00 73.62 70 PHE A C 1
ATOM 553 O O . PHE A 1 70 ? -6.170 0.532 9.306 1.00 73.62 70 PHE A O 1
ATOM 560 N N . VAL A 1 71 ? -6.311 0.020 11.479 1.00 76.75 71 VAL A N 1
ATOM 561 C CA . VAL A 1 71 ? -7.734 0.372 11.600 1.00 76.75 71 VAL A CA 1
ATOM 562 C C . VAL A 1 71 ? -8.037 1.851 11.326 1.00 76.75 71 VAL A C 1
ATOM 564 O O . VAL A 1 71 ? -9.000 2.119 10.602 1.00 76.75 71 VAL A O 1
ATOM 567 N N . PRO A 1 72 ? -7.224 2.832 11.773 1.00 74.38 72 PRO A N 1
ATOM 568 C CA . PRO A 1 72 ? -7.407 4.232 11.381 1.00 74.38 72 PRO A CA 1
ATOM 569 C C . PRO A 1 72 ? -7.418 4.443 9.859 1.00 74.38 72 PRO A C 1
ATOM 571 O O . PRO A 1 72 ? -8.103 5.336 9.356 1.00 74.38 72 PRO A O 1
ATOM 574 N N . PHE A 1 73 ? -6.732 3.581 9.101 1.00 71.94 73 PHE A N 1
ATOM 575 C CA . PHE A 1 73 ? -6.681 3.660 7.643 1.00 71.94 73 PHE A CA 1
ATOM 576 C C . PHE A 1 73 ? -7.962 3.154 6.965 1.00 71.94 73 PHE A C 1
ATOM 578 O O . PHE A 1 73 ? -8.233 3.555 5.833 1.00 71.94 73 PHE A O 1
ATOM 585 N N . PHE A 1 74 ? -8.801 2.366 7.649 1.00 74.31 74 PHE A N 1
ATOM 586 C CA . PHE A 1 74 ? -10.093 1.905 7.117 1.00 74.31 74 PHE A CA 1
ATOM 587 C C . PHE A 1 74 ? -11.091 3.05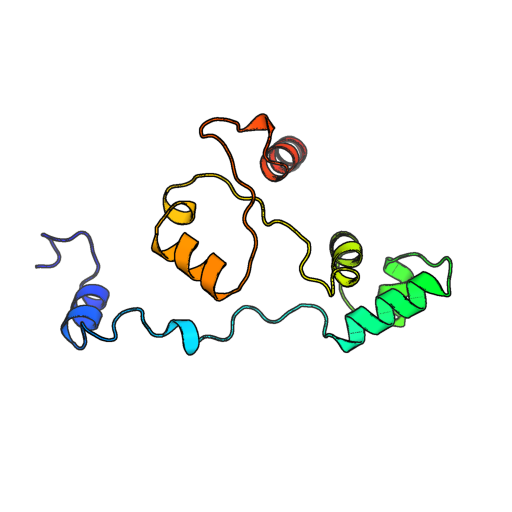6 6.929 1.00 74.31 74 PHE A C 1
ATOM 589 O O . PHE A 1 74 ? -11.947 3.012 6.041 1.00 74.31 74 PHE A O 1
ATOM 596 N N . ARG A 1 75 ? -10.965 4.130 7.725 1.00 66.38 75 ARG A N 1
ATOM 597 C CA . ARG A 1 75 ? -11.787 5.343 7.579 1.00 66.38 75 ARG A CA 1
ATOM 598 C C . ARG A 1 75 ? -11.437 6.161 6.336 1.00 66.38 75 ARG A C 1
ATOM 600 O O . ARG A 1 75 ? -12.278 6.940 5.882 1.00 66.38 75 ARG A O 1
ATOM 607 N N . ASN A 1 76 ? -10.260 5.978 5.732 1.00 64.50 76 ASN A N 1
ATOM 608 C CA . ASN A 1 76 ? -9.845 6.790 4.590 1.00 64.50 76 ASN A CA 1
ATOM 609 C C . ASN A 1 76 ? -10.386 6.289 3.242 1.00 64.50 76 ASN A C 1
ATOM 611 O O . ASN A 1 76 ? -9.648 5.972 2.309 1.00 64.50 76 ASN A O 1
ATOM 615 N N . ARG A 1 77 ? -11.712 6.297 3.097 1.00 58.22 77 ARG A N 1
ATOM 616 C CA . ARG A 1 77 ? -12.365 6.030 1.807 1.00 58.22 77 ARG A CA 1
ATOM 617 C C . ARG A 1 77 ? -12.118 7.110 0.753 1.00 58.22 77 ARG A C 1
ATOM 619 O O . ARG A 1 77 ? -12.342 6.855 -0.424 1.00 58.22 77 ARG A O 1
ATOM 626 N N . ARG A 1 78 ? -11.678 8.308 1.157 1.00 58.41 78 ARG A N 1
ATOM 627 C CA . ARG A 1 78 ? -11.491 9.463 0.263 1.00 58.41 78 ARG A CA 1
ATOM 628 C C . ARG A 1 78 ? -10.107 9.528 -0.386 1.00 58.41 78 ARG A C 1
ATOM 630 O O . ARG A 1 78 ? -9.846 10.488 -1.102 1.00 58.41 78 ARG A O 1
ATOM 637 N N . ARG A 1 79 ? -9.219 8.553 -0.128 1.00 63.66 79 ARG A N 1
ATOM 638 C CA . ARG A 1 79 ? -7.812 8.579 -0.577 1.00 63.66 79 ARG A CA 1
ATOM 639 C C . ARG A 1 79 ? -7.135 9.9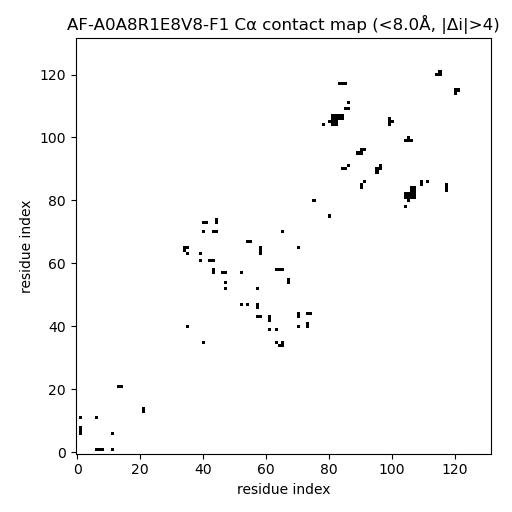28 -0.280 1.00 63.66 79 ARG A C 1
ATOM 641 O O . ARG A 1 79 ? -6.307 10.404 -1.046 1.00 63.66 79 ARG A O 1
ATOM 648 N N . SER A 1 80 ? -7.483 10.565 0.840 1.00 71.56 80 SER A N 1
ATOM 649 C CA . SER A 1 80 ? -6.934 11.876 1.206 1.00 71.56 80 SER A CA 1
ATOM 650 C C . SER A 1 80 ? -5.555 11.788 1.861 1.00 71.56 80 SER A C 1
ATOM 652 O O . SER A 1 80 ? -5.017 12.812 2.268 1.00 71.56 80 SER A O 1
ATOM 654 N N . HIS A 1 81 ? -4.996 10.581 2.007 1.00 76.50 81 HIS A N 1
ATOM 655 C CA . HIS A 1 81 ? -3.673 10.411 2.594 1.00 76.50 81 HIS A CA 1
ATOM 656 C C . HIS A 1 81 ? -2.617 10.761 1.560 1.00 76.50 81 HIS A C 1
ATOM 658 O O . HIS A 1 81 ? -2.717 10.383 0.392 1.00 76.50 81 HIS A O 1
ATOM 664 N N . THR A 1 82 ? -1.587 11.441 2.035 1.00 83.25 82 THR A N 1
ATOM 665 C CA . THR A 1 82 ? -0.388 11.709 1.261 1.00 83.25 82 THR A CA 1
ATOM 666 C C . THR A 1 82 ? 0.644 10.647 1.620 1.00 83.25 82 THR A C 1
ATOM 668 O O . THR A 1 82 ? 0.995 10.478 2.786 1.00 83.25 82 THR A O 1
ATOM 671 N N . PHE A 1 83 ? 1.100 9.897 0.625 1.00 85.12 83 PHE A N 1
ATOM 672 C CA . PHE A 1 83 ? 2.136 8.889 0.762 1.00 85.12 83 PHE A CA 1
ATOM 673 C C . PHE A 1 83 ? 3.489 9.557 1.015 1.00 85.12 83 PHE A C 1
ATOM 675 O O . PHE A 1 83 ? 3.924 10.402 0.237 1.00 85.12 83 PHE A O 1
ATOM 682 N N . GLN A 1 84 ? 4.165 9.178 2.094 1.00 86.56 84 GLN A N 1
ATOM 683 C CA . GLN A 1 84 ? 5.503 9.660 2.411 1.00 86.56 84 GLN A CA 1
ATOM 684 C C . GLN A 1 84 ? 6.527 8.559 2.126 1.00 86.56 84 GLN A C 1
ATOM 686 O O . GLN A 1 84 ? 6.368 7.431 2.584 1.00 86.56 84 GLN A O 1
ATOM 691 N N . GLN A 1 85 ? 7.588 8.906 1.396 1.00 84.81 85 GLN A N 1
ATOM 692 C CA . GLN A 1 85 ? 8.742 8.041 1.146 1.00 84.81 85 GLN A CA 1
ATOM 693 C C . GLN A 1 85 ? 10.055 8.825 1.283 1.00 84.81 85 GLN A C 1
ATOM 695 O O . GLN A 1 85 ? 10.080 10.056 1.424 1.00 84.81 85 GLN A O 1
ATOM 700 N N . ASP A 1 86 ? 11.166 8.106 1.310 1.00 80.38 86 ASP A N 1
ATOM 701 C CA . ASP A 1 86 ? 12.508 8.658 1.170 1.00 80.38 86 ASP A CA 1
ATOM 702 C C . ASP A 1 86 ? 12.843 8.933 -0.308 1.00 80.38 86 ASP A C 1
ATOM 704 O O . ASP A 1 86 ? 12.131 8.532 -1.230 1.00 80.38 86 ASP A O 1
ATOM 708 N N . ASN A 1 87 ? 13.930 9.669 -0.542 1.00 78.00 87 ASN A N 1
ATOM 709 C CA . ASN A 1 87 ? 14.371 10.037 -1.890 1.00 78.00 87 ASN A CA 1
ATOM 710 C C . ASN A 1 87 ? 15.418 9.055 -2.448 1.00 78.00 87 ASN A C 1
ATOM 712 O O . ASN A 1 87 ? 16.291 9.453 -3.223 1.00 78.00 87 ASN A O 1
ATOM 716 N N . ALA A 1 88 ? 15.367 7.782 -2.038 1.00 80.38 88 ALA A N 1
ATOM 717 C CA . ALA A 1 88 ? 16.245 6.752 -2.582 1.00 80.38 88 ALA A CA 1
ATOM 718 C C . ALA A 1 88 ? 16.111 6.688 -4.114 1.00 80.38 88 ALA A C 1
ATOM 720 O O . ALA A 1 88 ? 15.038 6.935 -4.664 1.00 80.38 88 ALA A O 1
ATOM 721 N N . ALA A 1 89 ? 17.188 6.329 -4.821 1.00 81.38 89 ALA A N 1
ATOM 722 C CA . ALA A 1 89 ? 17.226 6.356 -6.291 1.00 81.38 89 ALA A CA 1
ATOM 723 C C . ALA A 1 89 ? 16.095 5.540 -6.957 1.00 81.38 89 ALA A C 1
ATOM 725 O O . ALA A 1 89 ? 15.601 5.896 -8.024 1.00 81.38 89 ALA A O 1
ATOM 726 N N . ILE A 1 90 ? 15.654 4.459 -6.305 1.00 81.00 90 ILE A N 1
ATOM 727 C CA . ILE A 1 90 ? 14.539 3.619 -6.767 1.00 81.00 90 ILE A CA 1
ATOM 728 C C . ILE A 1 90 ? 13.201 4.374 -6.654 1.00 81.00 90 ILE A C 1
ATOM 730 O O . ILE A 1 90 ? 12.354 4.289 -7.544 1.00 81.00 90 ILE A O 1
ATOM 734 N N . ASN A 1 91 ? 13.037 5.169 -5.599 1.00 82.12 91 ASN A N 1
ATOM 735 C CA . ASN A 1 91 ? 11.803 5.881 -5.267 1.00 82.12 91 ASN A CA 1
ATOM 736 C C . ASN A 1 91 ? 11.680 7.225 -6.006 1.00 82.12 91 ASN A C 1
ATOM 738 O O . ASN A 1 91 ? 10.571 7.715 -6.224 1.00 82.12 91 ASN A O 1
ATOM 742 N N . SER A 1 92 ? 12.805 7.795 -6.449 1.00 80.38 92 SER A N 1
ATOM 743 C CA . SER A 1 92 ? 12.878 9.069 -7.177 1.00 80.38 92 SER A CA 1
ATOM 744 C C . SER A 1 92 ? 12.881 8.933 -8.706 1.00 80.38 92 SER A C 1
ATOM 746 O O . SER A 1 92 ? 12.834 9.948 -9.414 1.00 80.38 92 SER A O 1
ATOM 748 N N . SER A 1 93 ? 12.888 7.696 -9.220 1.00 85.50 93 SER A N 1
ATOM 749 C CA . SER A 1 93 ? 12.880 7.402 -10.654 1.00 85.50 93 SER A CA 1
ATOM 750 C C . SER A 1 93 ? 11.609 7.908 -11.356 1.00 85.50 93 SER A C 1
ATOM 752 O O . SER A 1 93 ? 10.523 7.950 -10.771 1.00 85.50 93 SER A O 1
ATOM 754 N N . ASN A 1 94 ? 11.722 8.253 -12.644 1.00 87.06 94 ASN A N 1
ATOM 755 C CA . ASN A 1 94 ? 10.568 8.673 -13.451 1.00 87.06 94 ASN A CA 1
ATOM 756 C C . ASN A 1 94 ? 9.511 7.570 -13.566 1.00 87.06 94 ASN A C 1
ATOM 758 O O . ASN A 1 94 ? 8.322 7.866 -13.576 1.00 87.06 94 ASN A O 1
ATOM 762 N N . PHE A 1 95 ? 9.937 6.304 -13.599 1.00 86.62 95 PHE A N 1
ATOM 763 C CA . PHE A 1 95 ? 9.024 5.164 -13.608 1.00 86.62 95 PHE A CA 1
ATOM 764 C C . PHE A 1 95 ? 8.124 5.171 -12.366 1.00 86.62 95 PHE A C 1
ATOM 766 O O . PHE A 1 95 ? 6.902 5.137 -12.485 1.00 86.62 95 PHE A O 1
ATOM 773 N N . THR A 1 96 ? 8.724 5.300 -11.181 1.00 86.06 96 THR A N 1
ATOM 774 C CA . THR A 1 96 ? 7.999 5.309 -9.904 1.00 86.06 96 THR A CA 1
ATOM 775 C C . THR A 1 96 ? 7.067 6.519 -9.794 1.00 86.06 96 THR A C 1
ATOM 777 O O . THR A 1 96 ? 5.913 6.377 -9.394 1.00 86.06 96 THR A O 1
ATOM 780 N N . LYS A 1 97 ? 7.528 7.707 -10.209 1.00 87.25 97 LYS A N 1
ATOM 781 C CA . LYS A 1 97 ? 6.704 8.929 -10.237 1.00 87.25 97 LYS A CA 1
ATOM 782 C C . LYS A 1 97 ? 5.489 8.789 -11.159 1.00 87.25 97 LYS A C 1
ATOM 784 O O . LYS A 1 97 ? 4.381 9.134 -10.756 1.00 87.25 97 LYS A O 1
ATOM 789 N N . ASN A 1 98 ? 5.687 8.248 -12.362 1.00 89.69 98 ASN A N 1
ATOM 790 C CA . ASN A 1 98 ? 4.609 8.025 -13.325 1.00 89.69 98 ASN A CA 1
ATOM 791 C C . ASN A 1 98 ? 3.599 6.993 -12.812 1.00 89.69 98 ASN A C 1
ATOM 793 O O . ASN A 1 98 ? 2.398 7.184 -12.980 1.00 89.69 98 ASN A O 1
ATOM 797 N N . TRP A 1 99 ? 4.067 5.937 -12.141 1.00 90.06 99 TRP A N 1
ATOM 798 C CA . TRP A 1 99 ? 3.191 4.945 -11.523 1.00 90.06 99 TRP A CA 1
ATOM 799 C C . TRP A 1 99 ? 2.320 5.554 -10.413 1.00 90.06 99 TRP A C 1
ATOM 801 O O . TRP A 1 99 ? 1.106 5.367 -10.420 1.00 90.06 99 TRP A O 1
ATOM 811 N N . PHE A 1 100 ? 2.896 6.361 -9.512 1.00 88.56 100 PHE A N 1
ATOM 812 C CA . PHE A 1 100 ? 2.111 7.058 -8.482 1.00 88.56 100 PHE A CA 1
ATOM 813 C C . PHE A 1 100 ? 1.047 7.985 -9.080 1.00 88.56 100 PHE A C 1
ATOM 815 O O . PHE A 1 100 ? -0.079 8.027 -8.581 1.00 88.56 100 PHE A O 1
ATOM 822 N N . ALA A 1 101 ? 1.386 8.700 -10.157 1.00 87.06 101 ALA A N 1
ATOM 823 C CA . ALA A 1 101 ? 0.441 9.554 -10.867 1.00 87.06 101 ALA A CA 1
ATOM 824 C C . ALA A 1 101 ? -0.700 8.743 -11.508 1.00 87.06 101 ALA A C 1
ATOM 826 O O . ALA A 1 101 ? -1.860 9.126 -11.367 1.00 87.06 101 ALA A O 1
ATOM 827 N N . ALA A 1 102 ? -0.388 7.609 -12.146 1.00 85.94 102 ALA A N 1
ATOM 828 C CA . ALA A 1 102 ? -1.378 6.719 -12.757 1.00 85.94 102 ALA A CA 1
ATOM 829 C C . ALA A 1 102 ? -2.352 6.118 -11.725 1.00 85.94 102 ALA A C 1
ATOM 831 O O . ALA A 1 102 ? -3.548 6.024 -11.986 1.00 85.94 102 ALA A O 1
ATOM 832 N N . GLU A 1 103 ? -1.865 5.784 -10.528 1.00 83.56 103 GLU A N 1
ATOM 833 C CA . GLU A 1 103 ? -2.688 5.266 -9.424 1.00 83.56 103 GLU A CA 1
ATOM 834 C C . GLU A 1 103 ? -3.453 6.364 -8.653 1.00 83.56 103 GLU A C 1
ATOM 836 O O . GLU A 1 103 ? -4.266 6.076 -7.762 1.00 83.56 103 GLU A O 1
ATOM 841 N N . GLY A 1 104 ? -3.201 7.640 -8.968 1.00 84.88 104 GLY A N 1
ATOM 842 C CA . GLY A 1 104 ? -3.787 8.785 -8.269 1.00 84.88 104 GLY A CA 1
ATOM 843 C C . GLY A 1 104 ? -3.323 8.905 -6.813 1.00 84.88 104 GLY A C 1
ATOM 844 O O . GLY A 1 104 ? -4.068 9.385 -5.956 1.00 84.88 104 GLY A O 1
ATOM 845 N N . ILE A 1 105 ? -2.111 8.437 -6.510 1.00 85.25 105 ILE A N 1
ATOM 846 C CA . ILE A 1 105 ? -1.522 8.482 -5.171 1.00 85.25 105 ILE A CA 1
ATOM 847 C C . ILE A 1 105 ? -0.771 9.804 -5.011 1.00 85.25 105 ILE A C 1
ATOM 849 O O . ILE A 1 105 ? 0.199 10.084 -5.714 1.00 85.25 105 ILE A O 1
ATOM 853 N N . LYS A 1 106 ? -1.194 10.622 -4.043 1.00 87.81 106 LYS A N 1
ATOM 854 C CA . LYS A 1 106 ? -0.489 11.861 -3.694 1.00 87.81 106 LYS A CA 1
ATOM 855 C C . LYS A 1 106 ? 0.779 11.5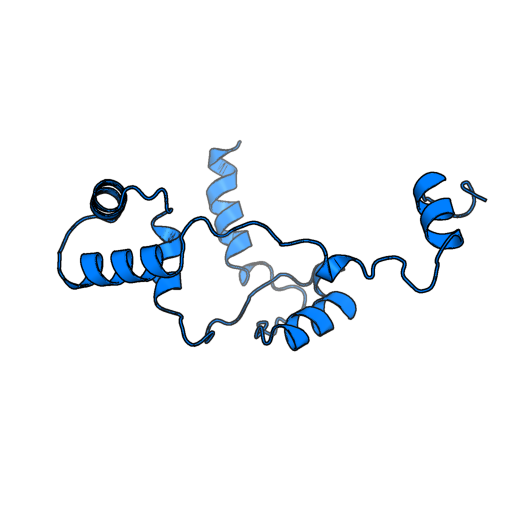18 -2.926 1.00 87.81 106 LYS A C 1
ATOM 857 O O . LYS A 1 106 ? 0.681 10.933 -1.855 1.00 87.81 106 LYS A O 1
ATOM 862 N N . VAL A 1 107 ? 1.944 11.901 -3.439 1.00 87.44 107 VAL A N 1
ATOM 863 C CA . VAL A 1 107 ? 3.231 11.721 -2.749 1.00 87.44 107 VAL A CA 1
ATOM 864 C C . VAL A 1 107 ? 3.641 13.033 -2.084 1.00 87.44 107 VAL A C 1
ATOM 866 O O . VAL A 1 107 ? 3.535 14.100 -2.688 1.00 87.44 107 VAL A O 1
ATOM 869 N N . LEU A 1 108 ? 4.088 12.965 -0.832 1.00 86.00 108 LEU A N 1
ATOM 870 C CA . LEU A 1 108 ? 4.524 14.120 -0.057 1.00 86.00 108 LEU A CA 1
ATOM 871 C C . LEU A 1 108 ? 5.819 14.658 -0.664 1.00 86.00 108 LEU A C 1
ATOM 873 O O . LEU A 1 108 ? 6.800 13.922 -0.789 1.00 86.00 108 LEU A O 1
ATOM 877 N N . TYR A 1 109 ? 5.830 15.94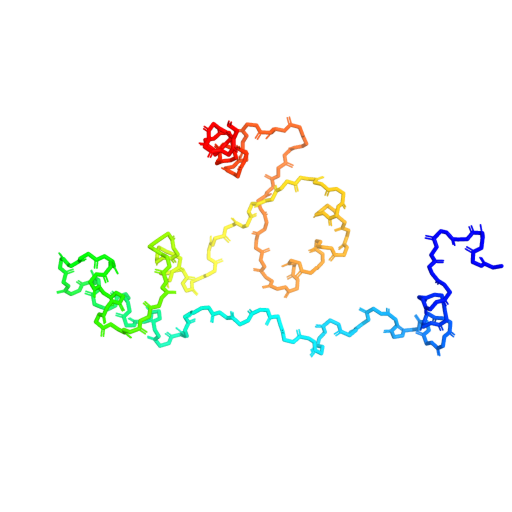3 -1.017 1.00 80.62 109 TYR A N 1
ATOM 878 C CA . TYR A 1 109 ? 7.053 16.605 -1.455 1.00 80.62 109 TYR A CA 1
ATOM 879 C C . TYR A 1 109 ? 8.061 16.651 -0.304 1.00 80.62 109 TYR A C 1
ATOM 881 O O . TYR A 1 109 ? 7.723 17.069 0.804 1.00 80.62 109 TYR A O 1
ATOM 889 N N . ARG A 1 110 ? 9.303 16.236 -0.569 1.00 70.94 110 ARG A N 1
ATOM 890 C CA . ARG A 1 110 ? 10.406 16.289 0.394 1.00 70.94 110 ARG A CA 1
ATOM 891 C C . ARG A 1 110 ? 11.638 16.914 -0.241 1.00 70.94 110 ARG A C 1
ATOM 893 O O . ARG A 1 110 ? 12.028 16.534 -1.343 1.00 70.94 110 ARG A O 1
ATOM 900 N N . SER A 1 111 ? 12.268 17.835 0.481 1.00 57.91 111 SER A N 1
ATOM 901 C CA . SER A 1 111 ? 13.626 18.293 0.196 1.00 57.91 111 SER A CA 1
ATOM 902 C C . SER A 1 111 ? 14.623 17.155 0.431 1.00 57.91 111 SER A C 1
ATOM 904 O O . SER A 1 111 ? 14.449 16.333 1.334 1.00 57.91 111 SER A O 1
ATOM 906 N N . ALA A 1 112 ? 15.669 17.085 -0.393 1.00 57.00 112 ALA A N 1
ATOM 907 C CA . ALA A 1 112 ? 16.760 16.137 -0.187 1.00 57.00 112 ALA A CA 1
ATOM 908 C C . ALA A 1 112 ? 17.438 16.372 1.182 1.00 57.00 112 ALA A C 1
ATOM 910 O O . ALA A 1 112 ? 17.514 17.507 1.645 1.00 57.00 112 ALA A O 1
ATOM 911 N N . CYS A 1 113 ? 17.935 15.299 1.811 1.00 58.72 113 CYS A N 1
ATOM 912 C CA . CYS A 1 113 ? 18.690 15.329 3.075 1.00 58.72 113 CYS A CA 1
ATOM 913 C C . CYS A 1 113 ? 17.924 15.827 4.319 1.00 58.72 113 CYS A C 1
ATOM 915 O O . CYS A 1 113 ? 18.447 16.609 5.107 1.00 58.72 113 CYS A O 1
ATOM 917 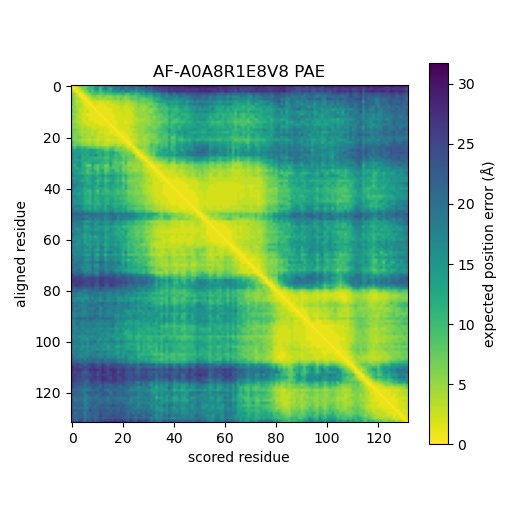N N . SER A 1 114 ? 16.706 15.330 4.556 1.00 63.31 114 SER A N 1
ATOM 918 C CA . SER A 1 114 ? 15.994 15.541 5.833 1.00 63.31 114 SER A CA 1
ATOM 919 C C . SER A 1 114 ? 15.586 14.211 6.496 1.00 63.31 114 SER A C 1
ATOM 921 O O . SER A 1 114 ? 14.391 13.906 6.565 1.00 63.31 114 SER A O 1
ATOM 923 N N . PRO A 1 115 ? 16.554 13.388 6.955 1.00 58.38 115 PRO A N 1
ATOM 924 C CA . PRO A 1 115 ? 16.281 12.069 7.539 1.00 58.38 115 PRO A CA 1
ATOM 925 C C . PRO A 1 115 ? 15.372 12.139 8.778 1.00 58.38 115 PRO A C 1
ATOM 927 O O . PRO A 1 115 ? 14.420 11.369 8.863 1.00 58.38 115 PRO A O 1
ATOM 930 N N . GLY A 1 116 ? 15.543 13.147 9.644 1.00 59.25 116 GLY A N 1
ATOM 931 C CA . GLY A 1 116 ? 14.717 13.331 10.852 1.00 59.25 116 GLY A CA 1
ATOM 932 C C . GLY A 1 116 ? 13.243 13.687 10.605 1.00 59.25 116 GLY A C 1
ATOM 933 O O . GLY A 1 116 ? 12.453 13.743 11.541 1.00 59.25 116 GLY A O 1
ATOM 934 N N . LEU A 1 117 ? 12.839 13.922 9.351 1.00 67.19 117 LEU A N 1
ATOM 935 C CA . LEU A 1 117 ? 11.438 14.166 8.990 1.00 67.19 117 LEU A CA 1
ATOM 936 C C . LEU A 1 117 ? 10.734 12.908 8.479 1.00 67.19 117 LEU A C 1
ATOM 938 O O . LEU A 1 117 ? 9.604 12.995 8.001 1.00 67.19 117 LEU A O 1
ATOM 942 N N . ASN A 1 118 ? 11.399 11.749 8.472 1.00 75.94 118 ASN A N 1
ATOM 943 C CA . ASN A 1 118 ? 10.816 10.498 8.006 1.00 75.94 118 ASN A CA 1
ATOM 944 C C . ASN A 1 118 ? 10.283 9.681 9.182 1.00 75.94 118 ASN A C 1
ATOM 946 O O . ASN A 1 118 ? 11.060 9.130 9.952 1.00 75.94 118 ASN A O 1
ATOM 950 N N . ALA A 1 119 ? 8.961 9.544 9.284 1.00 76.12 119 ALA A N 1
ATOM 951 C CA . ALA A 1 119 ? 8.345 8.791 10.375 1.00 76.12 119 ALA A CA 1
ATOM 952 C C . ALA A 1 119 ? 8.859 7.339 10.470 1.00 76.12 119 ALA A C 1
ATOM 954 O O . ALA A 1 119 ? 8.905 6.784 11.565 1.00 76.12 119 ALA A O 1
ATOM 955 N N . ILE A 1 120 ? 9.276 6.734 9.347 1.00 78.94 120 ILE A N 1
ATOM 956 C CA . ILE A 1 120 ? 9.841 5.379 9.354 1.00 78.94 120 ILE A CA 1
ATOM 957 C C . ILE A 1 120 ? 11.237 5.325 9.991 1.00 78.94 120 ILE A C 1
ATOM 959 O O . ILE A 1 120 ? 11.527 4.350 10.666 1.00 78.94 120 ILE A O 1
ATOM 963 N N . GLU A 1 121 ? 12.074 6.358 9.839 1.00 79.69 121 GLU A N 1
ATOM 964 C CA . GLU A 1 121 ? 13.417 6.404 10.449 1.00 79.69 121 GLU A CA 1
ATOM 965 C C . GLU A 1 121 ? 13.297 6.459 11.972 1.00 79.69 121 GLU A C 1
ATOM 967 O O . GLU A 1 121 ? 13.916 5.663 12.667 1.00 79.69 121 GLU A O 1
ATOM 972 N N . ASN A 1 122 ? 12.380 7.285 12.486 1.00 80.56 122 ASN A N 1
ATOM 973 C CA . ASN A 1 122 ? 12.083 7.338 13.921 1.00 80.56 122 ASN A CA 1
ATOM 974 C C . ASN A 1 122 ? 11.582 5.980 14.449 1.00 80.56 122 ASN A C 1
ATOM 976 O O . ASN A 1 122 ? 11.921 5.572 15.559 1.00 80.56 122 ASN A O 1
ATOM 980 N N . LEU A 1 123 ? 10.777 5.258 13.658 1.00 81.62 123 LEU A N 1
ATOM 981 C CA . LEU A 1 123 ? 10.336 3.911 14.021 1.00 81.62 123 LEU A CA 1
ATOM 982 C C . LEU A 1 123 ? 11.516 2.930 14.058 1.00 81.62 123 LEU A C 1
ATOM 984 O O . LEU A 1 123 ? 11.601 2.130 14.988 1.00 81.62 123 LEU A O 1
ATOM 988 N N . TRP A 1 124 ? 12.422 2.989 13.079 1.00 83.56 124 TRP A N 1
ATOM 989 C CA . TRP A 1 124 ? 13.634 2.170 13.072 1.00 83.56 124 TRP A CA 1
ATOM 990 C C . TRP A 1 124 ? 14.513 2.462 14.290 1.00 83.56 124 TRP A C 1
ATOM 992 O O . TRP A 1 124 ? 14.908 1.517 14.965 1.00 83.56 124 TRP A O 1
ATOM 1002 N N . GLU A 1 125 ? 14.743 3.730 14.642 1.00 83.75 125 GLU A N 1
ATOM 1003 C CA . GLU A 1 125 ? 15.503 4.114 15.842 1.00 83.75 125 GLU A CA 1
ATOM 1004 C C . GLU A 1 125 ? 14.900 3.527 17.130 1.00 83.75 125 GLU A C 1
ATOM 1006 O O . GLU A 1 125 ? 15.628 3.014 17.976 1.00 83.75 125 GLU A O 1
ATOM 1011 N N . MET A 1 126 ? 13.568 3.508 17.263 1.00 84.88 126 MET A N 1
ATOM 1012 C CA . MET A 1 126 ? 12.885 2.865 18.398 1.00 84.88 126 MET A CA 1
ATOM 1013 C C . MET A 1 126 ? 12.996 1.330 18.406 1.00 84.88 126 MET A C 1
ATOM 1015 O O . MET A 1 126 ? 12.788 0.697 19.451 1.00 84.88 126 MET A O 1
ATOM 1019 N N . LEU A 1 127 ? 13.242 0.717 17.247 1.00 86.19 127 LEU A N 1
ATOM 1020 C CA . LEU A 1 127 ? 13.354 -0.732 17.084 1.00 86.19 127 LEU A CA 1
ATOM 1021 C C . LEU A 1 127 ? 14.793 -1.235 17.213 1.00 86.19 127 LEU A C 1
ATOM 1023 O O . LEU A 1 127 ? 14.967 -2.364 17.663 1.00 86.19 127 LEU A O 1
ATOM 1027 N N . VAL A 1 128 ? 15.805 -0.427 16.878 1.00 88.44 128 VAL A N 1
ATOM 1028 C CA . VAL A 1 128 ? 17.229 -0.804 16.969 1.00 88.44 128 VAL A CA 1
ATOM 1029 C C . VAL A 1 128 ? 17.576 -1.427 18.335 1.00 88.44 128 VAL A C 1
ATOM 1031 O O . VAL A 1 128 ? 18.091 -2.543 18.331 1.00 88.44 128 VAL A O 1
ATOM 1034 N N . PRO A 1 129 ? 17.197 -0.844 19.494 1.00 89.31 129 PRO A N 1
ATOM 1035 C CA . PRO A 1 129 ? 17.499 -1.425 20.810 1.00 89.31 129 PRO A CA 1
ATOM 1036 C C . PRO A 1 129 ? 16.730 -2.708 21.160 1.00 89.31 129 PRO A C 1
ATOM 1038 O O . PRO A 1 129 ? 16.938 -3.273 22.225 1.00 89.31 129 PRO A O 1
ATOM 1041 N N . ARG A 1 130 ? 15.748 -3.116 20.345 1.00 84.38 130 ARG A N 1
ATOM 1042 C CA . ARG A 1 130 ? 14.975 -4.355 20.548 1.00 84.38 130 ARG A CA 1
ATOM 1043 C C . ARG A 1 130 ? 15.488 -5.514 19.696 1.00 84.38 130 ARG A C 1
ATOM 1045 O O . ARG A 1 130 ? 15.053 -6.643 19.901 1.00 84.38 130 ARG A O 1
ATOM 1052 N N . VAL A 1 131 ? 16.324 -5.222 18.702 1.00 84.31 131 VAL A N 1
ATOM 1053 C CA . VAL A 1 131 ? 16.864 -6.199 17.746 1.00 84.31 131 VAL A CA 1
ATOM 1054 C C . VAL A 1 131 ? 18.326 -6.526 18.053 1.00 84.31 131 VAL A C 1
ATOM 1056 O O . VAL A 1 131 ? 18.753 -7.650 17.790 1.00 84.31 131 VAL A O 1
ATOM 1059 N N . TYR A 1 132 ? 19.062 -5.563 18.608 1.00 70.06 132 TYR A N 1
ATOM 1060 C CA . TYR A 1 132 ? 20.434 -5.702 19.098 1.00 70.06 132 TYR A CA 1
ATOM 1061 C C . TYR A 1 132 ? 20.455 -5.747 20.622 1.00 70.06 132 TYR A C 1
ATOM 1063 O O . TYR A 1 132 ? 21.287 -6.511 21.157 1.00 70.06 132 TYR A O 1
#

Secondary structure (DSSP, 8-state):
-TTTSSS-HHHHHHHHH-TTTTTGGGGTS--PPPSS-HHHHHHHHHHHHH----HHHHHHHHT----GGGHHHHT-TT--PPB-----TTTSSHHHHHHHHHTTPPBPP--SS-GGG-HHHHHHHHHHHHH-

Foldseek 3Di:
DCVVPVDDPVLVVVCVVPVPCPPVCPVVDDPDDDQDDLVLLVQLVVDVVVDPDDSVVSCVVSVGDDDPVCNVVSPPPVLPDAAEDACPVVCVDPVNVVVCVVVVHHHDDDDHPDLVVDPVSVVVVVCVVVVD

pLDDT: mean 81.11, std 9.69, range [53.94, 92.81]

Radius of gyration: 21.11 Å; Cα contacts (8 Å, |Δi|>4): 71; chains: 1; bounding box: 52×34×51 Å

Nearest PDB structures (foldseek):
  1u78-assembly1_A  TM=6.982E-01  e=2.985E-03  Caenorhabditis elegans
  5cr4-assembly1_A  TM=6.439E-01  e=2.360E-02  synthetic construct
  4bac-assembly1_A-2  TM=7.564E-01  e=2.148E+00  Human spumaretrovirus
  6puw-assembly1_A-2  TM=6.364E-01  e=4.020E+00  Saccharolobus solfataricus P2
  3hot-assembly1_B  TM=5.582E-01  e=2.435E+00  Drosophila mauritiana

Organism: Caenorhabditis japonica (NCBI:txid281687)